Protein AF-A0A3A9V6W8-F1 (afdb_monomer_lite)

Foldseek 3Di:
DALVVQVVVQVVVCVVDVQKHKAKAADCVVQVPLRVVVVVVVVVDVPDHNVVNVVSHPPNHIHMDIDGDD

Radius of gyration: 11.49 Å; chains: 1; bounding box: 29×22×27 Å

Secondary structure (DSSP, 8-state):
--HHHHHHHHHHHHHH-TT-EEEEEE-TTT-HHHHHHHHHHHHH-TT--TTTHHHH-SSS-EEEEEE---

pLDDT: mean 82.92, std 9.55, range [43.78, 91.62]

Sequence (70 aa):
MTFEQALKIKLEYSNGVSSKSYRVIPNPKTDSKGYNKFMTDLCEDKDFTDEDAKKYSTNSDYNVLEGHFY

Structure (mmCIF, N/CA/C/O backbone):
data_AF-A0A3A9V6W8-F1
#
_entry.id   AF-A0A3A9V6W8-F1
#
loop_
_atom_site.group_PDB
_atom_site.id
_atom_site.type_symbol
_atom_site.label_atom_id
_atom_site.label_alt_id
_atom_site.label_comp_id
_atom_site.label_asym_id
_atom_site.label_entity_id
_atom_site.label_seq_id
_atom_site.pdbx_PDB_ins_code
_atom_site.Cartn_x
_atom_site.Cartn_y
_atom_site.Cartn_z
_atom_site.occupancy
_atom_site.B_iso_or_equiv
_atom_site.auth_seq_id
_atom_site.auth_comp_id
_atom_site.auth_asym_id
_atom_site.auth_atom_id
_atom_site.pdbx_PDB_model_num
ATOM 1 N N . MET A 1 1 ? 5.131 11.074 2.092 1.00 87.12 1 MET A N 1
ATOM 2 C CA . MET A 1 1 ? 5.172 10.793 3.551 1.00 87.12 1 MET A CA 1
ATOM 3 C C . MET A 1 1 ? 5.886 9.473 3.783 1.00 87.12 1 MET A C 1
ATOM 5 O O . MET A 1 1 ? 5.842 8.620 2.903 1.00 87.12 1 MET A O 1
ATOM 9 N N . THR A 1 2 ? 6.538 9.290 4.933 1.00 89.62 2 THR A N 1
ATOM 10 C CA . THR A 1 2 ? 7.195 8.008 5.241 1.00 89.62 2 THR A CA 1
ATOM 11 C C . THR A 1 2 ? 6.166 6.911 5.528 1.00 89.62 2 THR A C 1
ATOM 13 O O . THR A 1 2 ? 5.000 7.193 5.814 1.00 89.62 2 THR A O 1
ATOM 16 N N . PHE A 1 3 ? 6.600 5.649 5.476 1.00 88.94 3 PHE A N 1
ATOM 17 C CA . PHE A 1 3 ? 5.739 4.502 5.773 1.00 88.94 3 PHE A CA 1
ATOM 18 C C . PHE A 1 3 ? 5.118 4.592 7.173 1.00 88.94 3 PHE A C 1
ATOM 20 O O . PHE A 1 3 ? 3.917 4.407 7.332 1.00 88.94 3 PHE A O 1
ATOM 27 N N . GLU A 1 4 ? 5.925 4.922 8.183 1.00 90.81 4 GLU A N 1
ATOM 28 C CA . GLU A 1 4 ? 5.470 5.025 9.575 1.00 90.81 4 GLU A CA 1
ATOM 29 C C . GLU A 1 4 ? 4.436 6.140 9.759 1.00 90.81 4 GLU A C 1
ATOM 31 O O . GLU A 1 4 ? 3.457 5.970 10.484 1.00 90.81 4 GLU A O 1
ATOM 36 N N . GLN A 1 5 ? 4.608 7.265 9.055 1.00 91.19 5 GLN A N 1
ATOM 37 C CA . GLN A 1 5 ? 3.624 8.346 9.048 1.00 91.19 5 GLN A CA 1
ATOM 38 C C . GLN A 1 5 ? 2.304 7.894 8.415 1.00 91.19 5 GLN A C 1
ATOM 40 O O . GLN A 1 5 ? 1.243 8.141 8.984 1.00 91.19 5 GLN A O 1
ATOM 45 N N . ALA A 1 6 ? 2.361 7.197 7.277 1.00 90.00 6 ALA A N 1
ATOM 46 C CA . ALA A 1 6 ? 1.171 6.666 6.615 1.00 90.00 6 ALA A CA 1
ATOM 47 C C . ALA A 1 6 ? 0.452 5.616 7.482 1.00 90.00 6 ALA A C 1
ATOM 49 O O . ALA A 1 6 ? -0.774 5.637 7.587 1.00 90.00 6 ALA A O 1
ATOM 50 N N . LEU A 1 7 ? 1.205 4.744 8.159 1.00 90.88 7 LEU A N 1
ATOM 51 C CA . LEU A 1 7 ? 0.662 3.745 9.079 1.00 90.88 7 LEU A CA 1
ATOM 52 C C . LEU A 1 7 ? -0.036 4.402 10.275 1.00 90.88 7 LEU A C 1
ATOM 54 O O . LEU A 1 7 ? -1.135 3.996 10.651 1.00 90.88 7 LEU A O 1
ATOM 58 N N . LYS A 1 8 ? 0.565 5.454 10.842 1.00 91.38 8 LYS A N 1
ATOM 59 C CA . LYS A 1 8 ? -0.043 6.217 11.934 1.00 91.38 8 LYS A CA 1
ATOM 60 C C . LYS A 1 8 ? -1.370 6.849 11.502 1.00 91.38 8 LYS A C 1
ATOM 62 O O . LYS A 1 8 ? -2.375 6.645 12.174 1.00 91.38 8 LYS A O 1
ATOM 67 N N . ILE A 1 9 ? -1.394 7.515 10.345 1.00 88.75 9 ILE A N 1
ATOM 68 C CA . ILE A 1 9 ? -2.611 8.127 9.784 1.00 88.75 9 ILE A CA 1
ATOM 69 C C . ILE A 1 9 ? -3.695 7.068 9.538 1.00 88.75 9 ILE A C 1
ATOM 71 O O . ILE A 1 9 ? -4.852 7.272 9.901 1.00 88.75 9 ILE A O 1
ATOM 75 N N . LYS A 1 10 ? -3.329 5.909 8.972 1.00 89.00 10 LYS A N 1
ATOM 76 C CA . LYS A 1 10 ? -4.244 4.774 8.785 1.00 89.00 10 LYS A CA 1
ATOM 77 C C . LYS A 1 10 ? -4.904 4.356 10.104 1.00 89.00 10 LYS A C 1
ATOM 79 O O . LYS A 1 10 ? -6.116 4.133 10.127 1.00 89.00 10 LYS A O 1
ATOM 84 N N . LEU A 1 11 ? -4.123 4.203 11.176 1.00 88.25 11 LEU A N 1
ATOM 85 C CA . LEU A 1 11 ? -4.632 3.804 12.493 1.00 88.25 11 LEU A CA 1
ATOM 86 C C . LEU A 1 11 ? -5.564 4.871 13.078 1.00 88.25 11 LEU A C 1
ATOM 88 O O . LEU A 1 11 ? -6.626 4.534 13.597 1.00 88.25 11 LEU A O 1
ATOM 92 N N . GLU A 1 12 ? -5.205 6.151 12.947 1.00 88.88 12 GLU A N 1
ATOM 93 C CA . GLU A 1 12 ? -6.047 7.275 13.374 1.00 88.88 12 GLU A CA 1
ATOM 94 C C . GLU A 1 12 ? -7.397 7.283 12.642 1.00 88.88 12 GLU A C 1
ATOM 96 O O . GLU A 1 12 ? -8.441 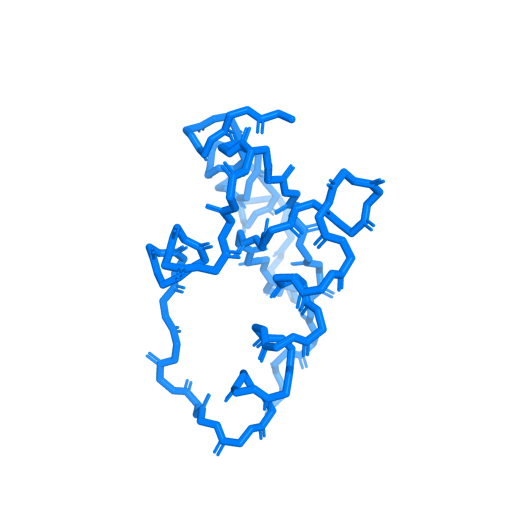7.402 13.282 1.00 88.88 12 GLU A O 1
ATOM 101 N N . TYR A 1 13 ? -7.401 7.071 11.323 1.00 85.12 13 TYR A N 1
ATOM 102 C CA . TYR A 1 13 ? -8.641 6.968 10.555 1.00 85.12 13 TYR A CA 1
ATOM 103 C C . TYR A 1 13 ? -9.459 5.731 10.917 1.00 85.12 13 TYR A C 1
ATOM 105 O O . TYR A 1 13 ? -10.659 5.842 11.145 1.00 85.12 13 TYR A O 1
ATOM 113 N N . SER A 1 14 ? -8.825 4.568 11.052 1.00 80.56 14 SER A N 1
ATOM 114 C CA . SER A 1 14 ? -9.532 3.323 11.389 1.00 80.56 14 SER A CA 1
ATOM 115 C C . SER A 1 14 ? -10.207 3.392 12.766 1.00 80.56 14 SER A C 1
ATOM 117 O O . SER A 1 14 ? -11.285 2.839 12.952 1.00 80.56 14 SER A O 1
ATOM 119 N N . ASN A 1 15 ? -9.620 4.123 13.718 1.00 80.44 15 ASN A N 1
ATOM 120 C CA . ASN A 1 15 ? -10.239 4.375 15.023 1.00 80.44 15 ASN A CA 1
ATOM 121 C C . ASN A 1 15 ? -11.416 5.365 14.953 1.00 80.44 15 ASN A C 1
ATOM 123 O O . ASN A 1 15 ? -12.296 5.331 15.811 1.00 80.44 15 ASN A O 1
ATOM 127 N N . GLY A 1 16 ? -11.427 6.260 13.961 1.00 72.38 16 GLY A N 1
ATOM 128 C CA . GLY A 1 16 ? -12.447 7.298 13.798 1.00 72.38 16 GLY A CA 1
ATOM 129 C C . GLY A 1 16 ? -13.654 6.895 12.945 1.00 72.38 16 GLY A C 1
ATOM 130 O O . GLY A 1 16 ? -14.697 7.540 13.047 1.00 72.38 16 GLY A O 1
ATOM 131 N N . VAL A 1 17 ? -13.547 5.858 12.102 1.00 65.62 17 VAL A N 1
ATOM 132 C CA . VAL A 1 17 ? -14.616 5.466 11.165 1.00 65.62 17 VAL A CA 1
ATOM 133 C C . VAL A 1 17 ? -14.818 3.948 11.138 1.00 65.62 17 VAL A C 1
ATOM 135 O O . VAL A 1 17 ? -13.981 3.205 10.645 1.00 65.62 17 VAL A O 1
ATOM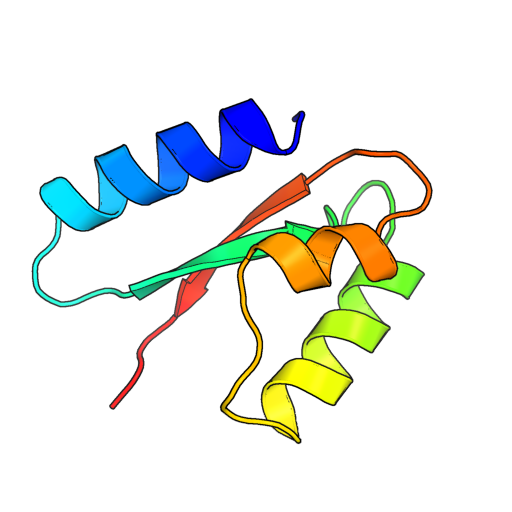 138 N N . SER A 1 18 ? -15.976 3.487 11.626 1.00 61.44 18 SER A N 1
ATOM 139 C CA . SER A 1 18 ? -16.320 2.057 11.781 1.00 61.44 18 SER A CA 1
ATOM 140 C C . SER A 1 18 ? -16.573 1.309 10.455 1.00 61.44 18 SER A C 1
ATOM 142 O O . SER A 1 18 ? -16.590 0.083 10.416 1.00 61.44 18 SER A O 1
ATOM 144 N N . SER A 1 19 ? -16.775 2.026 9.344 1.00 69.12 19 SER A N 1
ATOM 145 C CA . SER A 1 19 ? -17.281 1.443 8.083 1.00 69.12 19 SER A CA 1
ATOM 146 C C . SER A 1 19 ? -16.305 1.518 6.909 1.00 69.12 19 SER A C 1
ATOM 148 O O . SER A 1 19 ? -16.670 1.155 5.793 1.00 69.12 19 SER A O 1
ATOM 150 N N . LYS A 1 20 ? -15.095 2.038 7.125 1.00 74.81 20 LYS A N 1
ATOM 151 C CA . LYS A 1 20 ? -14.105 2.267 6.070 1.00 74.81 20 LYS A CA 1
ATOM 152 C C . LYS A 1 20 ? -12.818 1.548 6.425 1.00 74.81 20 LYS A C 1
ATOM 154 O O . LYS A 1 20 ? -12.372 1.629 7.566 1.00 74.81 20 LYS A O 1
ATOM 159 N N . SER A 1 21 ? -12.204 0.870 5.460 1.00 78.50 21 SER A N 1
ATOM 160 C CA . SER A 1 21 ? -10.885 0.277 5.674 1.00 78.50 21 SER A CA 1
ATOM 161 C C . SER A 1 21 ? -9.827 1.121 4.988 1.00 78.50 21 SER A C 1
ATOM 163 O O . SER A 1 21 ? -9.973 1.537 3.840 1.00 78.50 21 SER A O 1
ATOM 165 N N . TYR A 1 22 ? -8.734 1.353 5.700 1.00 86.06 22 TYR A N 1
ATOM 166 C CA . TYR A 1 22 ? -7.615 2.148 5.221 1.00 86.06 22 TYR A CA 1
ATOM 167 C C . TYR A 1 22 ? -6.401 1.250 4.991 1.00 86.06 22 TYR A C 1
ATOM 169 O O . TYR A 1 22 ? -6.186 0.284 5.727 1.00 86.06 22 TYR A O 1
ATOM 177 N N . ARG A 1 23 ? -5.593 1.559 3.978 1.00 87.00 23 ARG A N 1
ATOM 178 C CA . ARG A 1 23 ? -4.405 0.776 3.616 1.00 87.00 23 ARG A CA 1
ATOM 179 C C . ARG A 1 23 ? -3.253 1.682 3.218 1.00 87.00 23 ARG A C 1
ATOM 181 O O . ARG A 1 23 ? -3.462 2.671 2.521 1.00 87.00 23 ARG A O 1
ATOM 188 N N . VAL A 1 24 ? -2.042 1.343 3.645 1.00 91.06 24 VAL A N 1
ATOM 189 C CA . VAL A 1 24 ? -0.838 2.054 3.200 1.00 91.06 24 VAL A CA 1
ATOM 190 C C . VAL A 1 24 ? -0.479 1.600 1.789 1.00 91.06 24 VAL A C 1
ATOM 192 O O . VAL A 1 24 ? -0.490 0.410 1.491 1.00 91.06 24 VAL A O 1
ATOM 195 N N . ILE A 1 25 ? -0.170 2.556 0.919 1.00 90.56 25 ILE A N 1
ATOM 196 C CA . ILE A 1 25 ? 0.125 2.344 -0.501 1.00 90.56 25 ILE A CA 1
ATOM 197 C C . ILE A 1 25 ? 1.358 3.156 -0.919 1.00 90.56 25 ILE A C 1
ATOM 199 O O . ILE A 1 25 ? 1.667 4.156 -0.267 1.00 90.56 25 ILE A O 1
ATOM 203 N N . PRO A 1 26 ? 2.065 2.797 -2.005 1.00 91.12 26 PRO A N 1
ATOM 204 C CA . PRO A 1 26 ? 3.055 3.689 -2.608 1.00 91.12 26 PRO A CA 1
ATOM 205 C C . PRO A 1 26 ? 2.399 5.009 -3.028 1.00 91.12 26 PRO A C 1
ATOM 207 O O . PRO A 1 26 ? 1.242 5.019 -3.451 1.00 91.12 26 PRO A O 1
ATOM 210 N N . ASN A 1 27 ? 3.102 6.136 -2.921 1.00 90.06 27 ASN A N 1
ATOM 211 C CA . ASN A 1 27 ? 2.512 7.412 -3.315 1.00 90.06 27 ASN A CA 1
ATOM 212 C C . ASN A 1 27 ? 2.407 7.518 -4.853 1.00 90.06 27 ASN A C 1
ATOM 214 O O . ASN A 1 27 ? 3.437 7.586 -5.524 1.00 90.06 27 ASN A O 1
ATOM 218 N N . PRO A 1 28 ? 1.196 7.627 -5.436 1.00 87.06 28 PRO A N 1
ATOM 219 C CA . PRO A 1 28 ? 1.018 7.685 -6.889 1.00 87.06 28 PRO A CA 1
ATOM 220 C C . PRO A 1 28 ? 1.659 8.916 -7.542 1.00 87.06 28 PRO A C 1
ATOM 222 O O . PRO A 1 28 ? 1.926 8.900 -8.741 1.00 87.06 28 PRO A O 1
ATOM 225 N N . LYS A 1 29 ? 1.896 9.997 -6.783 1.00 86.62 29 LYS A N 1
ATOM 226 C CA . LYS A 1 29 ? 2.507 11.227 -7.310 1.00 86.62 29 LYS A CA 1
ATOM 227 C C . LYS A 1 29 ? 4.011 11.096 -7.513 1.00 86.62 29 LYS A C 1
ATOM 229 O O . LYS A 1 29 ? 4.547 11.696 -8.437 1.00 86.62 29 LYS A O 1
ATOM 234 N N . THR A 1 30 ? 4.686 10.367 -6.630 1.00 87.00 30 THR A N 1
ATOM 235 C CA . THR A 1 30 ? 6.147 10.210 -6.649 1.00 87.00 30 THR A CA 1
ATOM 236 C C . THR A 1 30 ? 6.572 8.866 -7.230 1.00 87.00 30 THR A C 1
ATOM 238 O O . THR A 1 30 ? 7.694 8.749 -7.712 1.00 87.00 30 THR A O 1
ATOM 241 N N . ASP A 1 31 ? 5.692 7.865 -7.211 1.00 82.50 31 ASP A N 1
ATOM 242 C CA . ASP A 1 31 ? 5.942 6.523 -7.7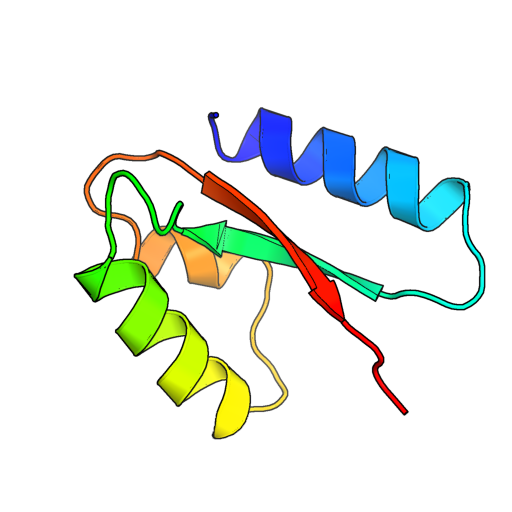28 1.00 82.50 31 ASP A CA 1
ATOM 243 C C . ASP A 1 31 ? 4.674 5.922 -8.357 1.00 82.50 31 ASP A C 1
ATOM 245 O O . ASP A 1 31 ? 4.043 4.994 -7.845 1.00 82.50 31 ASP A O 1
ATOM 249 N N . SER A 1 32 ? 4.280 6.481 -9.503 1.00 86.88 32 SER A N 1
ATOM 250 C CA . SER A 1 32 ? 3.099 6.038 -10.253 1.00 86.88 32 SER A CA 1
ATOM 251 C C . SER A 1 32 ? 3.221 4.598 -10.762 1.00 86.88 32 SER A C 1
ATOM 253 O O . SER A 1 32 ? 2.226 3.876 -10.825 1.00 86.88 32 SER A O 1
ATOM 255 N N . LYS A 1 33 ? 4.437 4.151 -11.102 1.00 88.06 33 LYS A N 1
ATOM 256 C CA . LYS A 1 33 ? 4.696 2.789 -11.587 1.00 88.06 33 LYS A CA 1
ATOM 257 C C . LYS A 1 33 ? 4.559 1.763 -10.462 1.00 88.06 33 LYS A C 1
ATOM 259 O O . LYS A 1 33 ? 3.875 0.758 -10.652 1.00 88.06 33 LYS A O 1
ATOM 264 N N . GLY A 1 34 ? 5.171 2.026 -9.307 1.00 87.31 34 GLY A N 1
ATOM 265 C CA . GLY A 1 34 ? 5.046 1.208 -8.104 1.00 87.31 34 GLY A CA 1
ATOM 266 C C . GLY A 1 34 ? 3.604 1.142 -7.614 1.00 87.31 34 GLY A C 1
ATOM 267 O O . GLY A 1 34 ? 3.091 0.054 -7.369 1.00 87.31 34 GLY A O 1
ATOM 268 N N . TYR A 1 35 ? 2.916 2.287 -7.582 1.00 88.56 35 TYR A N 1
ATOM 269 C CA . TYR A 1 35 ? 1.494 2.365 -7.247 1.00 88.56 35 TYR A CA 1
ATOM 270 C C . TYR A 1 35 ? 0.619 1.512 -8.175 1.00 88.56 35 TYR A C 1
ATOM 272 O O . TYR A 1 35 ? -0.174 0.711 -7.691 1.00 88.56 35 TYR A O 1
ATOM 280 N N . ASN A 1 36 ? 0.770 1.635 -9.499 1.00 88.88 36 ASN A N 1
ATOM 281 C CA . ASN A 1 36 ? -0.052 0.875 -10.448 1.00 88.88 36 ASN A CA 1
ATOM 282 C C . ASN A 1 36 ? 0.162 -0.634 -10.317 1.00 88.88 36 ASN A C 1
ATOM 284 O O . ASN A 1 36 ? -0.799 -1.400 -10.370 1.00 88.88 36 ASN A O 1
ATOM 288 N N . LYS A 1 37 ? 1.413 -1.062 -10.116 1.00 88.31 37 LYS A N 1
ATOM 289 C CA . LYS A 1 37 ? 1.723 -2.475 -9.900 1.00 88.31 37 LYS A CA 1
ATOM 290 C C . LYS A 1 37 ? 1.129 -2.975 -8.580 1.00 88.31 37 LYS A C 1
ATOM 292 O O . LYS A 1 37 ? 0.459 -3.994 -8.577 1.00 88.31 37 LYS A O 1
ATOM 297 N N . PHE A 1 38 ? 1.289 -2.212 -7.497 1.00 88.50 38 PHE A N 1
ATOM 298 C CA . PHE A 1 38 ? 0.672 -2.525 -6.208 1.00 88.50 38 PHE A CA 1
ATOM 299 C C . PHE A 1 38 ? -0.855 -2.642 -6.313 1.00 88.50 38 PHE A C 1
ATOM 301 O O . PHE A 1 38 ? -1.428 -3.560 -5.748 1.00 88.50 38 PHE A O 1
ATOM 308 N N . MET A 1 39 ? -1.520 -1.745 -7.048 1.00 86.94 39 MET A N 1
ATOM 309 C CA . MET A 1 39 ? -2.975 -1.797 -7.242 1.00 86.94 39 MET A CA 1
ATOM 310 C C . MET A 1 39 ? -3.432 -2.984 -8.087 1.00 86.94 39 MET A C 1
ATOM 312 O O . MET A 1 39 ? -4.499 -3.530 -7.824 1.00 86.94 39 MET A O 1
ATOM 316 N N . THR A 1 40 ? -2.643 -3.368 -9.092 1.00 88.31 40 THR A N 1
ATOM 317 C CA . THR A 1 40 ? -2.922 -4.550 -9.918 1.00 88.31 40 THR A CA 1
ATOM 318 C C . THR A 1 40 ? -2.869 -5.797 -9.042 1.00 88.31 40 THR A C 1
ATOM 320 O O . THR A 1 40 ? -3.872 -6.495 -8.919 1.00 88.31 40 THR A O 1
ATOM 323 N N . ASP A 1 41 ? -1.760 -5.983 -8.322 1.00 86.00 41 ASP A N 1
ATOM 324 C CA . ASP A 1 41 ? -1.573 -7.144 -7.456 1.00 86.00 41 ASP A CA 1
ATOM 325 C C . ASP A 1 41 ? -2.577 -7.146 -6.280 1.00 86.00 41 ASP A C 1
ATOM 327 O O . ASP A 1 41 ? -3.109 -8.194 -5.941 1.00 86.00 41 ASP A O 1
ATOM 331 N N . LEU A 1 42 ? -2.919 -5.984 -5.702 1.00 84.06 42 LEU A N 1
ATOM 332 C CA . LEU A 1 42 ? -3.961 -5.855 -4.667 1.00 84.06 42 LEU A CA 1
ATOM 333 C C . LEU A 1 42 ? -5.356 -6.253 -5.177 1.00 84.06 42 LEU A C 1
ATOM 335 O O . LEU A 1 42 ? -6.194 -6.710 -4.401 1.00 84.06 42 LEU A O 1
ATOM 339 N N . CYS A 1 43 ? -5.644 -6.025 -6.459 1.00 80.25 43 CYS A N 1
ATOM 340 C CA . CYS A 1 43 ? -6.915 -6.425 -7.057 1.00 80.25 43 CYS A CA 1
ATOM 341 C C . CYS A 1 43 ? -6.962 -7.933 -7.335 1.00 80.25 43 CYS A C 1
ATOM 343 O O . CYS A 1 43 ? -8.043 -8.524 -7.307 1.00 80.25 43 CYS A O 1
ATOM 345 N N . GLU A 1 44 ? -5.810 -8.541 -7.622 1.00 82.19 44 GLU A N 1
ATOM 346 C CA . GLU A 1 44 ? -5.686 -9.972 -7.903 1.00 82.19 44 GLU A CA 1
ATOM 347 C C . GLU A 1 44 ? -5.566 -10.815 -6.624 1.00 82.19 44 GLU A C 1
ATOM 349 O O . GLU A 1 44 ? -6.085 -11.931 -6.578 1.00 82.19 44 GLU A O 1
ATOM 354 N N . ASP A 1 45 ? -4.956 -10.273 -5.569 1.00 73.31 45 ASP A N 1
ATOM 355 C CA . ASP A 1 45 ? -4.626 -10.994 -4.343 1.00 73.31 45 ASP A CA 1
ATOM 356 C C . ASP A 1 45 ? -5.230 -10.307 -3.104 1.00 73.31 45 ASP A C 1
ATOM 358 O O . ASP A 1 45 ? -4.977 -9.137 -2.800 1.00 73.31 45 ASP A O 1
ATOM 362 N N . LYS A 1 46 ? -6.069 -11.041 -2.365 1.00 63.78 46 LYS A N 1
ATOM 363 C CA . LYS A 1 46 ? -6.829 -10.492 -1.227 1.00 63.78 46 LYS A CA 1
ATOM 364 C C . LYS A 1 46 ? -6.008 -10.381 0.062 1.00 63.78 46 LYS A C 1
ATOM 366 O O . LYS A 1 46 ? -6.452 -9.697 0.984 1.00 63.78 46 LYS A O 1
ATOM 371 N N . ASP A 1 47 ? -4.826 -10.995 0.119 1.00 72.25 47 ASP A N 1
ATOM 372 C CA . ASP A 1 47 ? -4.003 -11.113 1.333 1.00 72.25 47 ASP A CA 1
ATOM 373 C C . ASP A 1 47 ? -2.843 -10.108 1.413 1.00 72.25 47 ASP A C 1
ATOM 375 O O . ASP A 1 47 ? -1.932 -10.239 2.231 1.00 72.25 47 ASP A O 1
ATOM 379 N N . PHE A 1 48 ? -2.874 -9.047 0.605 1.00 79.69 48 PHE A N 1
ATOM 380 C CA . PHE A 1 48 ? -1.893 -7.974 0.740 1.00 79.69 48 PHE A CA 1
ATOM 381 C C . PHE A 1 48 ? -1.923 -7.385 2.155 1.00 79.69 48 PHE A C 1
ATOM 383 O O . PHE A 1 48 ? -2.988 -7.118 2.721 1.00 79.69 48 PHE A O 1
ATOM 390 N N . THR A 1 49 ? -0.759 -7.035 2.688 1.00 83.62 49 THR A N 1
ATOM 391 C CA . THR A 1 49 ? -0.586 -6.288 3.944 1.00 83.62 49 THR A CA 1
ATOM 392 C C . THR A 1 49 ? -0.157 -4.843 3.668 1.00 83.62 49 THR A C 1
ATOM 394 O O . THR A 1 49 ? 0.108 -4.467 2.525 1.00 83.62 49 THR A O 1
ATOM 397 N N . ASP A 1 50 ? -0.099 -3.989 4.697 1.00 84.38 50 ASP A N 1
ATOM 398 C CA . ASP A 1 50 ? 0.476 -2.644 4.533 1.00 84.38 50 ASP A CA 1
ATOM 399 C C . ASP A 1 50 ? 1.977 -2.713 4.216 1.00 84.38 50 ASP A C 1
ATOM 401 O O . ASP A 1 50 ? 2.478 -1.913 3.432 1.00 84.38 50 ASP A O 1
ATOM 405 N N . GLU A 1 51 ? 2.704 -3.675 4.796 1.00 87.12 51 GLU A N 1
ATOM 406 C CA . GLU A 1 51 ? 4.148 -3.834 4.581 1.00 87.12 51 GLU A CA 1
ATOM 407 C C . GLU A 1 51 ? 4.486 -4.184 3.132 1.00 87.12 51 GLU A C 1
ATOM 409 O O . GLU A 1 51 ? 5.541 -3.784 2.635 1.00 87.12 51 GLU A O 1
ATOM 414 N N . ASP A 1 52 ? 3.577 -4.856 2.423 1.00 86.31 52 ASP A N 1
ATOM 415 C CA . ASP A 1 52 ? 3.760 -5.155 1.008 1.00 86.31 52 ASP A CA 1
ATOM 416 C C . ASP A 1 52 ? 3.918 -3.890 0.173 1.00 86.31 52 ASP A C 1
ATOM 418 O O . ASP A 1 52 ? 4.715 -3.902 -0.758 1.00 86.31 52 ASP A O 1
ATOM 422 N N . ALA A 1 53 ? 3.295 -2.765 0.549 1.00 86.06 53 ALA A N 1
ATOM 423 C CA . ALA A 1 53 ? 3.478 -1.490 -0.146 1.00 86.06 53 ALA A CA 1
ATOM 424 C C . ALA A 1 53 ? 4.956 -1.067 -0.228 1.00 86.06 53 ALA A C 1
ATOM 426 O O . ALA A 1 53 ? 5.361 -0.419 -1.197 1.00 86.06 53 ALA A O 1
ATOM 427 N N . LYS A 1 54 ? 5.792 -1.470 0.742 1.00 86.50 54 LYS A N 1
ATOM 428 C CA . LYS A 1 54 ? 7.238 -1.192 0.730 1.00 86.50 54 LYS A CA 1
ATOM 429 C C . LYS A 1 54 ? 7.966 -1.895 -0.409 1.00 86.50 54 LYS A C 1
ATOM 431 O O . LYS A 1 54 ? 8.939 -1.356 -0.921 1.00 86.50 54 LYS A O 1
ATOM 436 N N . LYS A 1 55 ? 7.486 -3.066 -0.842 1.00 87.31 55 LYS A N 1
ATOM 437 C CA . LYS A 1 55 ? 8.080 -3.836 -1.949 1.00 87.31 55 LYS A CA 1
ATOM 438 C C . LYS A 1 55 ? 7.922 -3.129 -3.300 1.00 87.31 55 LYS A C 1
ATOM 440 O O . LYS A 1 55 ? 8.679 -3.411 -4.224 1.00 87.31 55 LYS A O 1
ATOM 445 N N . TYR A 1 56 ? 6.949 -2.223 -3.411 1.00 85.12 56 TYR A N 1
ATOM 446 C CA . TYR A 1 56 ? 6.607 -1.527 -4.654 1.00 85.12 56 TYR A CA 1
ATOM 447 C C . TYR A 1 56 ? 7.041 -0.059 -4.662 1.00 85.12 56 TYR A C 1
ATOM 449 O O . TYR A 1 56 ? 7.111 0.527 -5.737 1.00 85.12 56 TYR A O 1
ATOM 457 N N . SER A 1 57 ? 7.334 0.538 -3.502 1.00 84.62 57 SER A N 1
ATOM 458 C CA . SER A 1 57 ? 7.800 1.926 -3.412 1.00 84.62 57 SER A CA 1
ATOM 459 C C . SER A 1 57 ? 9.314 2.011 -3.613 1.00 84.62 57 SER A C 1
ATOM 461 O O . SER A 1 57 ? 10.091 1.466 -2.834 1.00 84.62 57 SER A O 1
ATOM 463 N N . THR A 1 58 ? 9.747 2.737 -4.640 1.00 79.62 58 THR A N 1
ATOM 464 C CA . THR A 1 58 ? 11.166 3.002 -4.937 1.00 79.62 58 THR A CA 1
ATOM 465 C C . THR A 1 58 ? 11.701 4.234 -4.212 1.00 79.62 58 THR A C 1
ATOM 467 O O . THR A 1 58 ? 12.893 4.319 -3.928 1.00 79.62 58 THR A O 1
ATOM 470 N N . ASN A 1 59 ? 10.817 5.166 -3.854 1.00 81.50 59 ASN A N 1
ATOM 471 C CA . ASN A 1 59 ? 11.182 6.461 -3.275 1.00 81.50 59 ASN A CA 1
ATOM 472 C C . ASN A 1 59 ? 10.904 6.558 -1.769 1.00 81.50 59 ASN A C 1
ATOM 474 O O . ASN A 1 59 ? 11.009 7.639 -1.195 1.00 81.50 59 ASN A O 1
ATOM 478 N N . SER A 1 60 ? 10.529 5.446 -1.121 1.00 79.88 60 SER A N 1
ATOM 479 C CA . SER A 1 60 ? 10.128 5.407 0.298 1.00 79.88 60 SER A CA 1
ATOM 480 C C . SER A 1 60 ? 9.028 6.415 0.664 1.00 79.88 60 SER A C 1
ATOM 482 O O . SER A 1 60 ? 8.880 6.795 1.829 1.00 79.88 60 SER A O 1
ATOM 484 N N . ASP A 1 61 ? 8.243 6.831 -0.330 1.00 87.31 61 ASP A N 1
ATOM 485 C CA . ASP A 1 61 ? 7.122 7.740 -0.167 1.00 87.31 61 ASP A CA 1
ATOM 486 C C . ASP A 1 61 ? 5.813 6.966 -0.342 1.00 87.31 61 ASP A C 1
ATOM 488 O O . ASP A 1 61 ? 5.636 6.193 -1.291 1.00 87.31 61 ASP A O 1
ATOM 492 N N . TYR A 1 62 ? 4.916 7.155 0.616 1.00 91.62 62 TYR A N 1
ATOM 493 C CA . TYR A 1 62 ? 3.691 6.386 0.767 1.00 91.62 62 TYR A CA 1
ATOM 494 C C . TYR A 1 62 ? 2.478 7.306 0.817 1.00 91.62 62 TYR A C 1
ATOM 496 O O . TYR A 1 62 ? 2.595 8.525 0.917 1.00 91.62 62 TYR A O 1
ATOM 504 N N . ASN A 1 63 ? 1.296 6.721 0.727 1.00 91.06 63 ASN A N 1
ATOM 505 C CA . ASN A 1 63 ? 0.024 7.386 0.933 1.00 91.06 63 ASN A CA 1
ATOM 506 C C . ASN A 1 63 ? -0.952 6.406 1.600 1.00 91.06 63 ASN A C 1
ATOM 508 O O . ASN A 1 63 ? -0.632 5.228 1.763 1.00 91.06 63 ASN A O 1
ATOM 512 N N . VAL A 1 64 ? -2.131 6.878 1.996 1.00 89.12 64 VAL A N 1
ATOM 513 C CA . VAL A 1 64 ? -3.192 6.030 2.549 1.00 89.12 64 VAL A CA 1
ATOM 514 C C . VAL A 1 64 ? -4.344 5.972 1.552 1.00 89.12 64 VAL A C 1
ATOM 516 O O . VAL A 1 64 ? -4.863 7.006 1.135 1.00 89.12 64 VAL A O 1
ATOM 519 N N . LEU A 1 65 ? -4.731 4.761 1.164 1.00 87.62 65 LEU A N 1
ATOM 520 C CA . LEU A 1 65 ? -5.919 4.496 0.367 1.00 87.62 65 LEU A CA 1
ATOM 521 C C . LEU A 1 65 ? -7.093 4.188 1.295 1.00 87.62 65 LEU A C 1
ATOM 523 O O . LEU A 1 65 ? -6.985 3.332 2.172 1.00 87.62 65 LEU A O 1
ATOM 527 N N . GLU A 1 66 ? -8.214 4.862 1.070 1.00 84.44 66 GLU A N 1
ATOM 528 C CA . GLU A 1 66 ? -9.511 4.507 1.643 1.00 84.44 66 GLU A CA 1
ATOM 529 C C . GLU A 1 66 ? -10.217 3.521 0.702 1.00 84.44 66 GLU A C 1
ATOM 531 O O . GLU A 1 66 ? -10.380 3.807 -0.483 1.00 84.44 66 GLU A O 1
ATOM 536 N N . GLY A 1 67 ? -10.619 2.360 1.218 1.00 71.56 67 GLY A N 1
ATOM 537 C CA . GLY A 1 67 ? -11.339 1.330 0.476 1.00 71.56 67 GLY A CA 1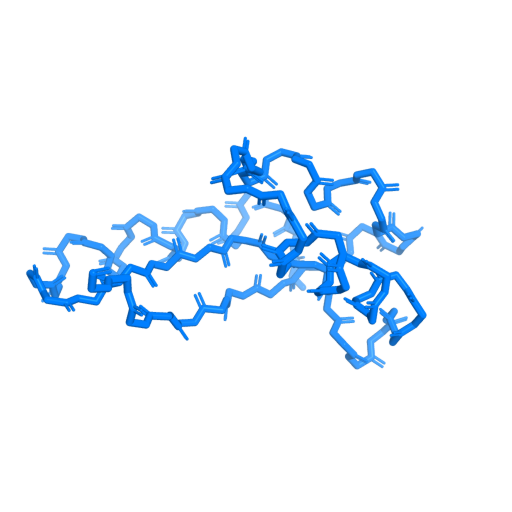
ATOM 538 C C . GLY A 1 67 ? -12.614 0.888 1.193 1.00 71.56 67 GLY A C 1
ATOM 539 O O . GLY A 1 67 ? -12.687 0.865 2.423 1.00 71.56 67 GLY A O 1
ATOM 540 N N . HIS A 1 68 ? -13.617 0.503 0.405 1.00 57.22 68 HIS A N 1
ATOM 541 C CA . HIS A 1 68 ? -14.782 -0.237 0.881 1.00 57.22 68 HIS A CA 1
ATOM 542 C C . HIS A 1 68 ? -14.496 -1.733 0.721 1.00 57.22 68 HIS A C 1
ATOM 544 O O . HIS A 1 68 ? -14.592 -2.258 -0.386 1.00 57.22 68 HIS A O 1
ATOM 550 N N . PHE A 1 69 ? -14.119 -2.414 1.802 1.00 53.47 69 PHE A N 1
ATOM 551 C CA . PHE A 1 69 ? -14.093 -3.876 1.814 1.00 53.47 69 PHE A CA 1
ATOM 552 C C . PHE A 1 69 ? -15.490 -4.337 2.238 1.00 53.47 69 PHE A C 1
ATOM 554 O O . PHE A 1 69 ? -15.865 -4.177 3.399 1.00 53.47 69 PHE A O 1
ATOM 561 N N . TYR A 1 70 ? -16.275 -4.799 1.264 1.00 43.78 70 TYR A N 1
ATOM 562 C CA . TYR A 1 70 ? -17.553 -5.487 1.473 1.00 43.78 70 TYR A CA 1
ATOM 563 C C . TYR A 1 70 ? -17.345 -6.998 1.423 1.00 43.78 70 TYR A C 1
ATOM 565 O O . TYR A 1 70 ? -16.544 -7.448 0.569 1.00 43.78 70 TYR A O 1
#

=== Feature glossary ===
Legend for the data blocks above and below:

— What the protein is —

The amino-acid sequence is the protein's primary structure: the linear order of residues 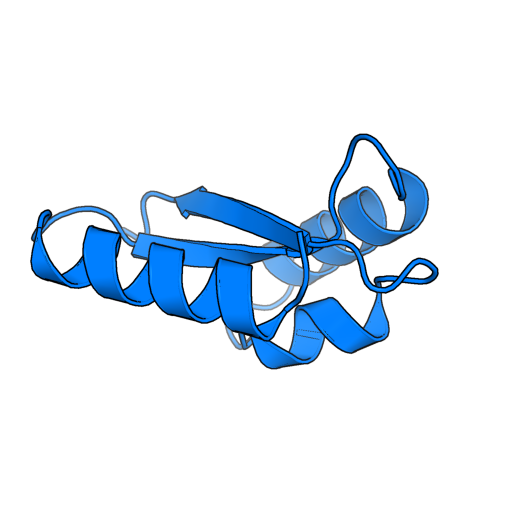from the N-terminus to the C-terminus, written in one-letter code. Everything else here — the 3D coordinates, the secondary structure, the domain annotations — is ultimately a consequence of this string.

Database cross-references. InterPro integrates a dozen domain/family signature databases into unified entries with residue-range hits. GO terms attach function/process/location labels with evidence codes. CATH codes position the fold in a four-level structural taxonomy. Organism is the NCBI-taxonomy species name.

— Where its atoms are —

The mmCIF block holds the 3D Cartesian coordinates of each backbone atom (N, Cα, C, O) in ångströms. mmCIF is the PDB's canonical archive format — a tagged-loop text representation of the atomic model.

The six renders are orthographic views along the three Cartesian axes in both directions. Representation (cartoon, sticks, or surface) and color scheme (sequence-rainbow or by-chain) vary across proteins so the training set covers all the common visualization conventions.

— Local backbone conformation —

Secondary structure is the local, repeating backbone conformation. DSSP classifies it into eight states by reading the hydrogen-bond network: three helix types (H, G, I), two β types (E, B), two non-regular types (T, S), and unstructured coil (-).

SS3 is a coarse helix/strand/coil call (letters a/b/c) made by the P-SEA algorithm from inter-Cα distances and dihedrals. It is less detailed than DSSP but needs only Cα positions.

Backbone dihedral angles. Every residue except chain termini has a φ (preceding-C → N → Cα → C) and a ψ (N → Cα → C → next-N). They are reported in degrees following the IUPAC sign convention. Secondary structure is essentially a statement about which (φ, ψ) basin each residue occupies.

— Global shape and packing —

The geometric summary reports three shape descriptors. Rg (radius of gyration) measures how spread out the Cα at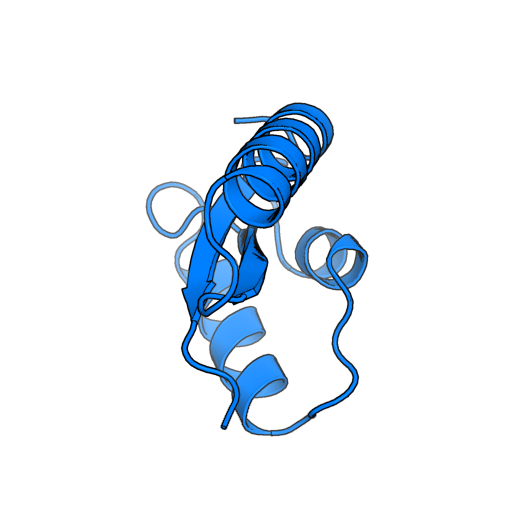oms are about their centre of mass; compact globular proteins have small Rg, elongated or unfolded ones large. Cα contacts (<8 Å, |i−j|>4) count long-range residue pairs in spatial proximity — high for tightly packed folds, near zero for rods or random coil. The bounding-box extents give the protein's footprint along x, y, z in Å.

Solvent accessibility: the surface area of each residue that a 1.4 Å water probe can touch, in Å². When only backbone atoms are present the absolute values are lower than full-atom SASA (side chains contribute most of the area) and are flagged as backbone-only.

Plot images: a contact map (which residues are close in 3D, as an N×N binary image), a Ramachandran scatter (backbone torsion angles, revealing secondary-structure composition at a glance), and — for AlphaFold structures — a PAE heatmap (pairwise prediction confidence).

— Structural neighborhood —

Foldseek's 3Di representation compresses backbone geometry into a per-residue letter drawn from a learned twenty-state alphabet. It captures the tertiary interaction pattern around each residue — which residues are packed against it in space, regardless of where they are in sequence.

Structural nearest neighbors (via Foldseek easy-search vs the PDB). Reported per hit: target PDB id, E-value, and alignment TM-score. A TM-score above ~0.5 is the conventional threshold for 'same fold'.

— Confidence and disorder —

pLDDT (predicted Local Distance Difference Test) is AlphaFold's per-residue confidence score, ranging from 0 to 100. Values above 90 indicate high confidence (typically well-packed cores); 70–90 is confident; 50–70 low confidence; below 50 usually means the region is disordered or the prediction is unreliable there. AlphaFold stores pLDDT in the mmCIF B-factor column.

For experimental (PDB) structures, the B-factor (temperature factor) quantifies the positional spread of each atom in the crystal — a combination of thermal vibration and static disorder — in units of Å². High B-factors mark flexible loops or poorly resolved regions; low B-factors mark the rigid, well-ordered core.

Predicted Aligned Error (PAE) is an AlphaFold confidence matrix: entry (i, j) is the expected error in the position of residue j, in ångströms, when the prediction is superimposed on the true structure at residue i. Low PAE within a block of residues means that block is internally rigid and well-predicted; high PAE between two blocks means their relative placement is uncertain even if each block individually is confident.